Protein AF-A0A286G1Q5-F1 (afdb_monomer_lite)

pLDDT: mean 71.86, std 11.59, range [39.34, 90.75]

Secondary structure (DSSP, 8-state):
-HHHHHHHHHHHHHHHTEEEEEE-TT--SSTTS--PSPEEEEEE--TT--SEEEHHHHHHHHTS---HHHHHHHHHHHHHHS-EEEEEE--HHHHHHHTTS--

Foldseek 3Di:
DVVVVVVVVVVVVQLVQKAKEWQQQLLDCDPPDPSDHTKIFTKGDAPPDDNQAYLQRVCCVPPVDRHSNSSNVSVVVRVVRIDGPDIDGDDPVSVCVRHPHDD

Radius of gyration: 15.42 Å; chains: 1; bounding box: 56×28×26 Å

Sequence (103 aa):
MTVVIVLALVVAVAVTQVGVFVVPAGAAVTASEPVGPGTVYIVTRGADMRFVDSADAICRRQFAQSDEGCRGLVRNWVMRETRVLAELPYSETLWRVAAGSGR

Organism: NCBI:txid414052

Structure (mmCIF, N/CA/C/O backbone):
data_AF-A0A286G1Q5-F1
#
_entry.id   AF-A0A286G1Q5-F1
#
loop_
_atom_site.group_PDB
_atom_site.id
_atom_site.type_symbol
_atom_site.label_atom_id
_atom_site.label_alt_id
_atom_site.label_comp_id
_atom_site.label_asym_id
_atom_site.label_entity_id
_atom_site.label_seq_id
_atom_site.pdbx_PDB_ins_code
_atom_site.Cartn_x
_atom_site.Cartn_y
_atom_site.Cartn_z
_atom_site.occupancy
_atom_site.B_iso_or_equiv
_atom_site.auth_seq_id
_atom_site.auth_comp_id
_atom_site.auth_asym_id
_atom_site.auth_atom_id
_atom_site.pdbx_PDB_model_num
ATOM 1 N N . MET A 1 1 ? -38.843 -2.779 3.341 1.00 67.69 1 MET A N 1
ATOM 2 C CA . MET A 1 1 ? -37.929 -3.581 2.491 1.00 67.69 1 MET A CA 1
ATOM 3 C C . MET A 1 1 ? -36.970 -2.716 1.682 1.00 67.69 1 MET A C 1
ATOM 5 O O . MET A 1 1 ? -35.774 -2.920 1.804 1.00 67.69 1 MET A O 1
ATOM 9 N N . THR A 1 2 ? -37.445 -1.725 0.924 1.00 84.44 2 THR A N 1
ATOM 10 C CA . THR A 1 2 ? -36.605 -0.833 0.095 1.00 84.44 2 THR A CA 1
ATOM 11 C C . THR A 1 2 ? -35.496 -0.112 0.865 1.00 84.44 2 THR A C 1
ATOM 13 O O . THR A 1 2 ? -34.355 -0.147 0.428 1.00 84.44 2 THR A O 1
ATOM 16 N N . VAL A 1 3 ? -35.781 0.454 2.042 1.00 89.06 3 VAL A N 1
ATOM 17 C CA . VAL A 1 3 ? -34.758 1.139 2.866 1.00 89.06 3 VAL A CA 1
ATOM 18 C C . VAL A 1 3 ? -33.624 0.196 3.288 1.00 89.06 3 VAL A C 1
ATOM 20 O O . VAL A 1 3 ? -32.459 0.566 3.218 1.00 89.06 3 VAL A O 1
ATOM 23 N N . VAL A 1 4 ? -33.953 -1.043 3.666 1.00 89.44 4 VAL A N 1
ATOM 24 C CA . VAL A 1 4 ? -32.959 -2.052 4.075 1.00 89.44 4 VAL A CA 1
ATOM 25 C C . VAL A 1 4 ? -32.094 -2.477 2.889 1.00 89.44 4 VAL A C 1
ATOM 27 O O . VAL A 1 4 ? -30.885 -2.612 3.034 1.00 89.44 4 VAL A O 1
ATOM 30 N N . ILE A 1 5 ? -32.695 -2.633 1.706 1.00 90.44 5 ILE A N 1
ATOM 31 C CA . ILE A 1 5 ? -31.976 -2.982 0.473 1.00 90.44 5 ILE A CA 1
ATOM 32 C C . ILE A 1 5 ? -31.025 -1.853 0.064 1.00 90.44 5 ILE A C 1
ATOM 34 O O . ILE A 1 5 ? -29.870 -2.117 -0.252 1.00 90.44 5 ILE A O 1
ATOM 38 N N . VAL A 1 6 ? -31.483 -0.598 0.119 1.00 90.75 6 VAL A N 1
ATOM 39 C CA . VAL A 1 6 ? -30.647 0.573 -0.186 1.00 90.75 6 VAL A CA 1
ATOM 40 C C . VAL A 1 6 ? -29.499 0.690 0.815 1.00 90.75 6 VAL A C 1
ATOM 42 O O . VAL A 1 6 ? -28.359 0.872 0.403 1.00 90.75 6 VAL A O 1
ATOM 45 N N . LEU A 1 7 ? -29.764 0.510 2.113 1.00 90.75 7 LEU A N 1
ATOM 46 C CA . LEU A 1 7 ? -28.724 0.533 3.142 1.00 90.75 7 LEU A CA 1
ATOM 47 C C . LEU A 1 7 ? -27.687 -0.579 2.923 1.00 90.75 7 LEU A C 1
ATOM 49 O O . LEU A 1 7 ? -26.489 -0.314 2.969 1.00 90.75 7 LEU A O 1
ATOM 53 N N . ALA A 1 8 ? -28.133 -1.802 2.630 1.00 86.75 8 ALA A N 1
ATOM 54 C CA . ALA A 1 8 ? -27.243 -2.924 2.344 1.00 86.75 8 ALA A CA 1
ATOM 55 C C . ALA A 1 8 ? -26.378 -2.673 1.098 1.00 86.75 8 ALA A C 1
ATOM 57 O O . ALA A 1 8 ? -25.187 -2.974 1.114 1.00 86.75 8 ALA A O 1
ATOM 58 N N . LEU A 1 9 ? -26.946 -2.072 0.047 1.00 86.44 9 LEU A N 1
ATOM 59 C CA . LEU A 1 9 ? -26.213 -1.675 -1.158 1.00 86.44 9 LEU A CA 1
ATOM 60 C C . LEU A 1 9 ? -25.162 -0.602 -0.869 1.00 86.44 9 LEU A C 1
ATOM 62 O O . LEU A 1 9 ? -24.025 -0.733 -1.312 1.00 86.44 9 LEU A O 1
ATOM 66 N N . VAL A 1 10 ? -25.510 0.428 -0.096 1.00 85.06 10 VAL A N 1
ATOM 67 C CA . VAL A 1 10 ? -24.567 1.489 0.291 1.00 85.06 10 VAL A CA 1
ATOM 68 C C . VAL A 1 10 ? -23.410 0.913 1.105 1.00 85.06 10 VAL A C 1
ATOM 70 O O . VAL A 1 10 ? -22.255 1.223 0.821 1.00 85.06 10 VAL A O 1
ATOM 73 N N . VAL A 1 11 ? -23.696 0.031 2.068 1.00 83.19 11 VAL A N 1
ATOM 74 C CA . VAL A 1 11 ? -22.658 -0.643 2.861 1.00 83.19 11 VAL A CA 1
ATOM 75 C C . VAL A 1 11 ? -21.795 -1.542 1.977 1.00 83.19 11 VAL A C 1
ATOM 77 O O . VAL A 1 11 ? -20.574 -1.483 2.074 1.00 83.19 11 VAL A O 1
ATOM 80 N N . ALA A 1 12 ? -22.389 -2.324 1.074 1.00 79.94 12 ALA A N 1
ATOM 81 C CA . ALA A 1 12 ? -21.637 -3.179 0.158 1.00 79.94 12 ALA A CA 1
ATOM 82 C C . ALA A 1 12 ? -20.678 -2.362 -0.723 1.00 79.94 12 ALA A C 1
ATOM 84 O O . ALA A 1 12 ? -19.499 -2.696 -0.823 1.00 79.94 12 ALA A O 1
ATOM 85 N N . VAL A 1 13 ? -21.149 -1.253 -1.299 1.00 77.62 13 VAL A N 1
ATOM 86 C CA . VAL A 1 13 ? -20.312 -0.357 -2.109 1.00 77.62 13 VAL A CA 1
ATOM 87 C C . VAL A 1 13 ? -19.211 0.277 -1.258 1.00 77.62 13 VAL A C 1
ATOM 89 O O . VAL A 1 13 ? -18.051 0.258 -1.666 1.00 77.62 13 VAL A O 1
ATOM 92 N N . ALA A 1 14 ? -19.524 0.757 -0.053 1.00 73.12 14 ALA A N 1
ATOM 93 C CA . ALA A 1 14 ? -18.528 1.326 0.853 1.00 73.12 14 ALA A CA 1
ATOM 94 C C . ALA A 1 14 ? -17.424 0.315 1.211 1.00 73.12 14 ALA A C 1
ATOM 96 O O . ALA A 1 14 ? -16.246 0.660 1.178 1.00 73.12 14 ALA A O 1
ATOM 97 N N . VAL A 1 15 ? -17.772 -0.952 1.465 1.00 73.06 15 VAL A N 1
ATOM 98 C CA . VAL A 1 15 ? -16.794 -2.012 1.772 1.00 73.06 15 VAL A CA 1
ATOM 99 C C . VAL A 1 15 ? -15.901 -2.330 0.565 1.00 73.06 15 VAL A C 1
ATOM 101 O O . VAL A 1 15 ? -14.721 -2.622 0.742 1.00 73.06 15 VAL A O 1
ATOM 104 N N . THR A 1 16 ? -16.405 -2.210 -0.670 1.00 72.50 16 THR A N 1
ATOM 105 C CA . THR A 1 16 ? -15.573 -2.402 -1.879 1.00 72.50 16 THR A CA 1
ATOM 106 C C . THR A 1 16 ? -14.580 -1.266 -2.145 1.00 72.50 16 THR A C 1
ATOM 108 O O . THR A 1 16 ? -13.620 -1.460 -2.898 1.00 72.50 16 THR A O 1
ATOM 111 N N . GLN A 1 17 ? -14.797 -0.103 -1.524 1.00 73.69 17 GLN A N 1
ATOM 112 C CA . GLN A 1 17 ? -13.958 1.090 -1.641 1.00 73.69 17 GLN A CA 1
ATOM 113 C C . GLN A 1 17 ? -12.900 1.194 -0.538 1.00 73.69 17 GLN A C 1
ATOM 115 O O . GLN A 1 17 ? -12.138 2.154 -0.534 1.00 73.69 17 GLN A O 1
ATOM 120 N N . VAL A 1 18 ? -12.823 0.243 0.393 1.00 77.69 18 VAL A N 1
ATOM 121 C CA . VAL A 1 18 ? -11.767 0.193 1.413 1.00 77.69 18 VAL A CA 1
ATOM 122 C C . VAL A 1 18 ? -10.732 -0.852 1.007 1.00 77.69 18 VAL A C 1
ATOM 124 O O . VAL A 1 18 ? -11.080 -1.917 0.501 1.00 77.69 18 VAL A O 1
ATOM 127 N N . GLY A 1 19 ? -9.456 -0.539 1.203 1.00 79.19 19 GLY A N 1
ATOM 128 C CA . GLY A 1 19 ? -8.336 -1.433 0.946 1.00 79.19 19 GLY A CA 1
ATOM 129 C C . GLY A 1 19 ? -7.299 -1.385 2.065 1.00 79.19 19 GLY A C 1
ATOM 130 O O . GLY A 1 19 ? -7.243 -0.452 2.866 1.00 79.19 19 GLY A O 1
ATOM 131 N N . VAL A 1 20 ? -6.468 -2.419 2.121 1.00 78.25 20 VAL A N 1
ATOM 132 C CA . VAL A 1 20 ? -5.334 -2.520 3.037 1.00 78.25 20 VAL A CA 1
ATOM 133 C C . VAL A 1 20 ? -4.060 -2.315 2.233 1.00 78.25 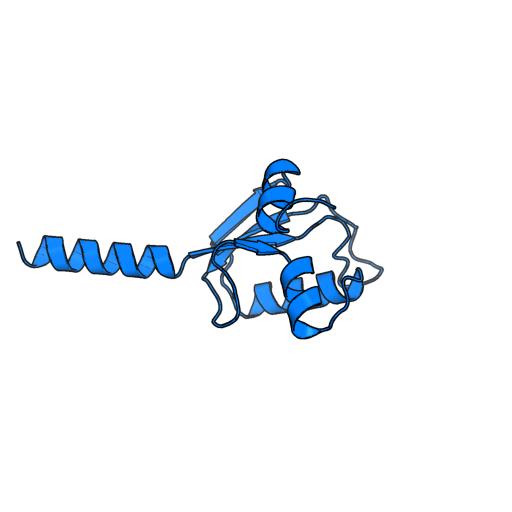20 VAL A C 1
ATOM 135 O O . VAL A 1 20 ? -3.747 -3.092 1.331 1.00 78.25 20 VAL A O 1
ATOM 138 N N . PHE A 1 21 ? -3.320 -1.270 2.569 1.00 78.94 21 PHE A N 1
ATOM 139 C CA . PHE A 1 21 ? -2.056 -0.928 1.950 1.00 78.94 21 PHE A CA 1
ATOM 140 C C . PHE A 1 21 ? -0.905 -1.158 2.925 1.00 78.94 21 PHE A C 1
ATOM 142 O O . PHE A 1 21 ? -0.827 -0.531 3.980 1.00 78.94 21 PHE A O 1
ATOM 149 N N . VAL A 1 22 ? 0.005 -2.066 2.582 1.00 75.44 22 VAL A N 1
ATOM 150 C CA . VAL A 1 22 ? 1.141 -2.400 3.444 1.00 75.44 22 VAL A CA 1
ATOM 151 C C . VAL A 1 22 ? 2.427 -1.783 2.916 1.00 75.44 22 VAL A C 1
ATOM 153 O O . VAL A 1 22 ? 2.867 -2.057 1.798 1.00 75.44 22 VAL A O 1
ATOM 156 N N . VAL A 1 23 ? 3.085 -1.003 3.766 1.00 72.81 23 VAL A N 1
ATOM 157 C CA . VAL A 1 23 ? 4.397 -0.424 3.489 1.00 72.81 23 VAL A CA 1
ATOM 158 C C . VAL A 1 23 ? 5.449 -1.174 4.311 1.00 72.81 23 VAL A C 1
ATOM 160 O O . VAL A 1 23 ? 5.407 -1.103 5.541 1.00 72.81 23 VAL A O 1
ATOM 163 N N . PRO A 1 24 ? 6.381 -1.912 3.677 1.00 65.25 24 PRO A N 1
ATOM 164 C CA . PRO A 1 24 ? 7.487 -2.544 4.389 1.00 65.25 24 PRO A CA 1
ATOM 165 C C . PRO A 1 24 ? 8.419 -1.511 5.031 1.00 65.25 24 PRO A C 1
ATOM 167 O O . PRO A 1 24 ? 8.522 -0.373 4.567 1.00 65.25 24 PRO A O 1
ATOM 170 N N . ALA A 1 25 ? 9.143 -1.938 6.069 1.00 60.69 25 ALA A N 1
ATOM 171 C CA . ALA A 1 25 ? 10.281 -1.180 6.583 1.00 60.69 25 ALA A CA 1
ATOM 172 C C . ALA A 1 25 ? 11.288 -0.928 5.440 1.00 60.69 25 ALA A C 1
ATOM 174 O O . ALA A 1 25 ? 11.504 -1.799 4.595 1.00 60.69 25 ALA A O 1
ATOM 175 N N . GLY A 1 26 ? 11.864 0.273 5.379 1.00 58.25 26 GLY A N 1
ATOM 176 C CA . GLY A 1 26 ? 12.782 0.675 4.297 1.00 58.25 26 GLY A CA 1
ATOM 177 C C . GLY A 1 26 ? 12.156 1.541 3.201 1.00 58.25 26 GLY A C 1
ATOM 178 O O . GLY A 1 26 ? 12.833 1.875 2.239 1.00 58.25 26 GLY A O 1
ATOM 179 N N . ALA A 1 27 ? 10.885 1.943 3.318 1.00 56.72 27 ALA A N 1
ATOM 180 C CA . ALA A 1 27 ? 10.280 2.942 2.429 1.00 56.72 27 ALA A CA 1
ATOM 181 C C . ALA A 1 27 ? 10.699 4.372 2.826 1.00 56.72 27 ALA A C 1
ATOM 183 O O . ALA A 1 27 ? 9.867 5.187 3.238 1.00 56.72 27 ALA A O 1
ATOM 184 N N . ALA A 1 28 ? 11.998 4.654 2.751 1.00 55.94 28 ALA A N 1
ATOM 185 C CA . ALA A 1 28 ? 12.534 5.993 2.938 1.00 55.94 28 ALA A CA 1
ATOM 186 C C . ALA A 1 28 ? 12.273 6.801 1.661 1.00 55.94 28 ALA A C 1
ATOM 188 O O . ALA A 1 28 ? 12.813 6.507 0.597 1.00 55.94 28 ALA A O 1
ATOM 189 N N . VAL A 1 29 ? 11.399 7.805 1.746 1.00 54.09 29 VAL A N 1
ATOM 190 C CA . VAL A 1 29 ? 11.138 8.719 0.623 1.00 54.09 29 VAL A CA 1
ATOM 191 C C . VAL A 1 29 ? 12.329 9.668 0.419 1.00 54.09 29 VAL A C 1
ATOM 193 O O . VAL A 1 29 ? 12.587 10.143 -0.685 1.00 54.09 29 VAL A O 1
ATOM 196 N N . THR A 1 30 ? 13.083 9.919 1.489 1.00 45.28 30 THR A N 1
ATOM 197 C CA . THR A 1 30 ? 14.279 10.756 1.523 1.00 45.28 30 THR A CA 1
ATOM 198 C C . THR A 1 30 ? 15.334 10.110 2.423 1.00 45.28 30 THR A C 1
ATOM 200 O O . THR A 1 30 ? 14.987 9.404 3.367 1.00 45.28 30 THR A O 1
ATOM 203 N N . ALA A 1 31 ? 16.625 10.378 2.187 1.00 48.66 31 ALA A N 1
ATOM 204 C CA . ALA A 1 31 ? 17.723 9.870 3.028 1.00 48.66 31 ALA A CA 1
ATOM 205 C C . ALA A 1 31 ? 17.648 10.329 4.505 1.00 48.66 31 ALA A C 1
ATOM 207 O O . ALA A 1 31 ? 18.393 9.838 5.349 1.00 48.66 31 ALA A O 1
ATOM 208 N N . SER A 1 32 ? 16.767 11.287 4.807 1.00 42.62 32 SER A N 1
ATOM 209 C CA . SER A 1 32 ? 16.543 11.895 6.120 1.00 42.62 32 SER A CA 1
ATOM 210 C C . SER A 1 32 ? 15.299 11.383 6.854 1.00 42.62 32 SER A C 1
ATOM 212 O O . SER A 1 32 ? 15.120 11.711 8.025 1.00 42.62 32 SER A O 1
ATOM 214 N N . GLU A 1 33 ? 14.429 10.605 6.203 1.00 46.66 33 GLU A N 1
ATOM 215 C CA . GLU A 1 33 ? 13.318 9.958 6.900 1.00 46.66 33 GLU A CA 1
ATOM 216 C C . GLU A 1 33 ? 13.827 8.697 7.600 1.00 46.66 33 GLU A C 1
ATOM 218 O O . GLU A 1 33 ? 14.419 7.834 6.945 1.00 46.66 33 GLU A O 1
ATOM 223 N N . PRO 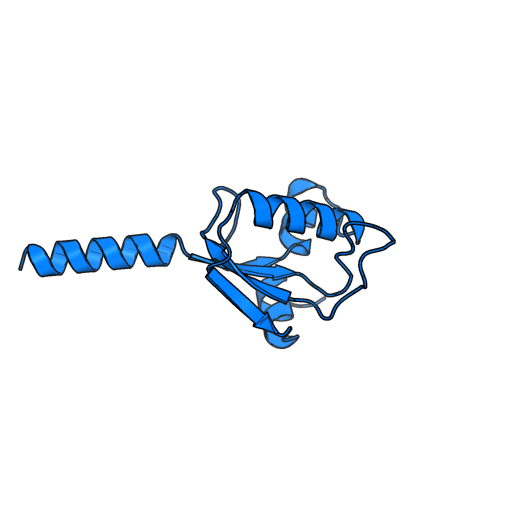A 1 34 ? 13.620 8.562 8.923 1.00 42.44 34 PRO A N 1
ATOM 224 C CA . PRO A 1 34 ? 14.031 7.362 9.624 1.00 42.44 34 PRO A CA 1
ATOM 225 C C . PRO A 1 34 ? 13.330 6.166 8.988 1.00 42.44 34 PRO A C 1
ATOM 227 O O . PRO A 1 34 ? 12.116 6.183 8.766 1.00 42.44 34 PRO A O 1
ATOM 230 N N . VAL A 1 35 ? 14.113 5.128 8.701 1.00 53.44 35 VAL A N 1
ATOM 231 C CA . VAL A 1 35 ? 13.617 3.823 8.272 1.00 53.44 35 VAL A CA 1
ATOM 232 C C . VAL A 1 35 ? 12.792 3.250 9.423 1.00 53.44 35 VAL A C 1
ATOM 234 O O . VAL A 1 35 ? 13.303 2.587 10.320 1.00 53.44 35 VAL A O 1
ATOM 237 N N . GLY A 1 36 ? 11.515 3.620 9.456 1.00 53.62 36 GLY A N 1
ATOM 238 C CA . GLY A 1 36 ? 10.601 3.231 10.514 1.00 53.62 36 GLY A CA 1
ATOM 239 C C . GLY A 1 36 ? 10.249 1.746 10.432 1.00 53.62 36 GLY A C 1
ATOM 240 O O . GLY A 1 36 ? 10.411 1.124 9.373 1.00 53.62 36 GLY A O 1
ATOM 241 N N . PRO A 1 37 ? 9.720 1.166 11.526 1.00 58.53 37 PRO A N 1
ATOM 242 C CA . PRO A 1 37 ? 9.013 -0.103 11.424 1.00 58.53 37 PRO A CA 1
ATOM 243 C C . PRO A 1 37 ? 7.918 0.076 10.366 1.00 58.53 37 PRO A C 1
ATOM 245 O O . PRO A 1 37 ? 7.235 1.101 10.366 1.00 58.53 37 PRO A O 1
ATOM 248 N N . GLY A 1 38 ? 7.799 -0.866 9.425 1.00 64.44 38 GLY A N 1
ATOM 249 C CA . GLY A 1 38 ? 6.830 -0.762 8.330 1.00 64.44 38 GLY A CA 1
ATOM 250 C C . GLY A 1 38 ? 5.427 -0.418 8.843 1.00 64.44 38 GLY A C 1
ATOM 251 O O . GLY A 1 38 ? 5.091 -0.633 10.001 1.00 64.44 38 GLY A O 1
ATOM 252 N N . THR A 1 39 ? 4.563 0.144 8.019 1.00 70.38 39 THR A N 1
ATOM 253 C CA . THR A 1 39 ? 3.238 0.563 8.496 1.00 70.38 39 THR A CA 1
ATOM 254 C C . THR A 1 39 ? 2.168 -0.055 7.624 1.00 70.38 39 THR A C 1
ATOM 256 O O . THR A 1 39 ? 2.296 -0.110 6.398 1.00 70.38 39 THR A O 1
ATOM 259 N N . VAL A 1 40 ? 1.121 -0.564 8.268 1.00 76.62 40 VAL A N 1
ATOM 260 C CA . VAL A 1 40 ? -0.075 -1.037 7.581 1.00 76.62 40 VAL A CA 1
ATOM 261 C C . VAL A 1 40 ? -1.077 0.105 7.611 1.00 76.62 40 VAL A C 1
ATOM 263 O O . VAL A 1 40 ? -1.525 0.518 8.676 1.00 76.62 40 VAL A O 1
ATOM 266 N N . TYR A 1 41 ? -1.426 0.616 6.442 1.00 77.88 41 TYR A N 1
ATOM 267 C CA . TYR A 1 41 ? -2.421 1.662 6.284 1.00 77.88 41 TYR A CA 1
ATOM 268 C C . TYR A 1 41 ? -3.711 1.041 5.775 1.00 77.88 41 TYR A C 1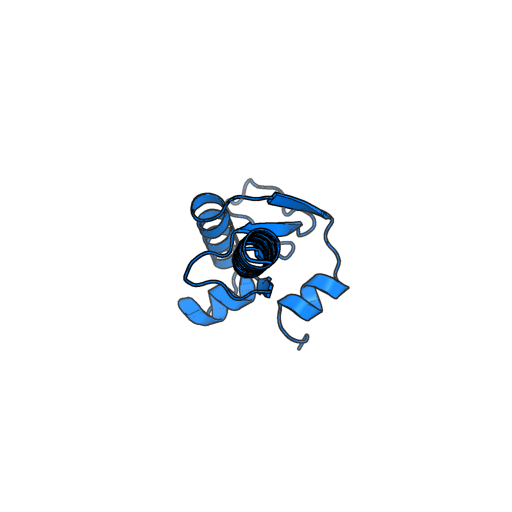
ATOM 270 O O . TYR A 1 41 ? -3.721 0.317 4.782 1.00 77.88 41 TYR A O 1
ATOM 278 N N . ILE A 1 42 ? -4.820 1.333 6.437 1.00 78.94 42 ILE A N 1
ATOM 279 C CA . ILE A 1 42 ? -6.137 1.103 5.855 1.00 78.94 42 ILE A CA 1
ATOM 280 C C . ILE A 1 42 ? -6.458 2.362 5.073 1.00 78.94 42 ILE A C 1
ATOM 282 O O . ILE A 1 42 ? -6.562 3.441 5.655 1.00 78.94 42 ILE A O 1
ATOM 286 N N . VAL A 1 43 ? -6.576 2.235 3.759 1.00 81.38 43 VAL A N 1
ATOM 287 C CA . VAL A 1 43 ? -6.790 3.364 2.858 1.00 81.38 43 VAL A CA 1
ATOM 288 C C . VAL A 1 43 ? -8.057 3.165 2.047 1.00 81.38 43 VAL A C 1
ATOM 290 O O . VAL A 1 43 ? -8.518 2.044 1.833 1.00 81.38 43 VAL A O 1
ATOM 293 N N . THR A 1 44 ? -8.641 4.253 1.564 1.00 79.62 44 THR A N 1
ATOM 294 C CA . THR A 1 44 ? -9.642 4.149 0.501 1.00 79.62 44 THR A CA 1
ATOM 295 C C . THR A 1 44 ? -8.978 3.600 -0.757 1.00 79.62 44 THR A C 1
ATOM 297 O O . THR A 1 44 ? -7.891 4.025 -1.130 1.00 79.62 44 THR A O 1
ATOM 300 N N . ARG A 1 45 ? -9.620 2.658 -1.432 1.00 72.62 45 ARG A N 1
ATOM 301 C CA . ARG A 1 45 ? -9.105 2.008 -2.628 1.00 72.62 45 ARG A CA 1
ATOM 302 C C . ARG A 1 45 ? -8.984 3.015 -3.774 1.00 72.62 45 ARG A C 1
ATOM 304 O O . ARG A 1 45 ? -9.996 3.491 -4.283 1.00 72.62 45 ARG A O 1
ATOM 311 N N . GLY A 1 46 ? -7.750 3.313 -4.183 1.00 69.44 46 GLY A N 1
ATOM 312 C CA . GLY A 1 46 ? -7.471 4.044 -5.422 1.00 69.44 46 GLY A CA 1
ATOM 313 C C . GLY A 1 46 ? -7.702 3.167 -6.658 1.00 69.44 46 GLY A C 1
ATOM 314 O O . GLY A 1 46 ? -7.670 1.938 -6.559 1.00 69.44 46 GLY A O 1
ATOM 315 N N . ALA A 1 47 ? -7.927 3.790 -7.820 1.00 59.03 47 ALA A N 1
ATOM 316 C CA . ALA A 1 47 ? -8.313 3.105 -9.061 1.00 59.03 47 ALA A CA 1
ATOM 317 C C . ALA A 1 47 ? -7.354 1.967 -9.474 1.00 59.03 47 ALA A C 1
ATOM 319 O O . ALA A 1 47 ? -7.812 0.922 -9.935 1.00 59.03 47 ALA A O 1
ATOM 320 N N . ASP A 1 48 ? -6.051 2.122 -9.217 1.00 68.38 48 ASP A N 1
ATOM 321 C CA . ASP A 1 48 ? -5.015 1.150 -9.598 1.00 68.38 48 ASP A CA 1
ATOM 322 C C . ASP A 1 48 ? -4.579 0.202 -8.461 1.00 68.38 48 ASP A C 1
ATOM 324 O O . ASP A 1 48 ? -3.596 -0.532 -8.596 1.00 68.38 48 ASP A O 1
ATOM 328 N N . MET A 1 49 ? -5.293 0.189 -7.327 1.00 73.25 49 MET A N 1
ATOM 329 C CA . MET A 1 49 ? -4.923 -0.603 -6.145 1.00 73.25 49 MET A CA 1
ATOM 330 C C . MET A 1 49 ? -5.781 -1.867 -5.985 1.00 73.25 49 MET A C 1
ATOM 332 O O . MET A 1 49 ? -7.012 -1.865 -6.143 1.00 73.25 49 MET A O 1
ATOM 336 N N . ARG A 1 50 ? -5.145 -2.984 -5.608 1.00 77.75 50 ARG A N 1
ATOM 337 C CA . ARG A 1 50 ? -5.870 -4.190 -5.164 1.00 77.75 50 ARG A CA 1
ATOM 338 C C . ARG A 1 50 ? -6.432 -4.006 -3.749 1.00 77.75 50 ARG A C 1
ATOM 340 O O . ARG A 1 50 ? -6.039 -3.098 -3.029 1.00 77.75 50 ARG A O 1
ATOM 347 N N . PHE A 1 51 ? -7.369 -4.878 -3.355 1.00 72.75 51 PHE A N 1
ATOM 348 C CA . PHE A 1 51 ? -7.983 -4.846 -2.015 1.00 72.75 51 PHE A CA 1
ATOM 349 C C . PHE A 1 51 ? -6.940 -4.985 -0.896 1.00 72.75 51 PHE A C 1
ATOM 351 O O . PHE A 1 51 ? -7.038 -4.313 0.122 1.00 72.75 51 PHE A O 1
ATOM 358 N N . VAL A 1 52 ? -5.922 -5.819 -1.116 1.00 74.69 52 VAL A N 1
ATOM 359 C CA . VAL A 1 52 ? -4.694 -5.838 -0.323 1.00 74.69 52 VAL A CA 1
ATOM 360 C C . VAL A 1 52 ? -3.543 -5.630 -1.295 1.00 74.69 52 VAL A C 1
ATOM 362 O O . VAL A 1 52 ? -3.375 -6.430 -2.218 1.00 74.69 52 VAL A O 1
ATOM 365 N N . ASP A 1 53 ? -2.782 -4.555 -1.123 1.00 75.88 53 ASP A N 1
ATOM 366 C CA . ASP A 1 53 ? -1.598 -4.283 -1.936 1.00 75.88 53 ASP A CA 1
ATOM 367 C C . ASP A 1 53 ? -0.442 -3.808 -1.058 1.00 75.88 53 ASP A C 1
ATOM 369 O O . ASP A 1 53 ? -0.638 -3.274 0.035 1.00 75.88 53 ASP A O 1
ATOM 373 N N . SER A 1 54 ? 0.781 -4.014 -1.532 1.00 76.81 54 SER A N 1
ATOM 374 C CA . SER A 1 54 ? 1.982 -3.500 -0.881 1.00 76.81 54 SER A CA 1
ATOM 375 C C . SER A 1 54 ? 2.747 -2.562 -1.803 1.00 76.81 54 SER A C 1
ATOM 377 O O . SER A 1 54 ? 2.622 -2.642 -3.028 1.00 76.81 54 SER A O 1
ATOM 379 N N . ALA A 1 55 ? 3.579 -1.696 -1.220 1.00 76.25 55 ALA A N 1
ATOM 380 C CA . ALA A 1 55 ? 4.449 -0.812 -1.999 1.00 76.25 55 ALA A CA 1
ATOM 381 C C . ALA A 1 55 ? 5.314 -1.611 -3.001 1.00 76.25 55 ALA A C 1
ATOM 383 O O . ALA A 1 55 ? 5.399 -1.248 -4.170 1.00 76.25 55 ALA A O 1
ATOM 384 N N . ASP A 1 56 ? 5.852 -2.762 -2.581 1.00 73.69 56 ASP A N 1
ATOM 385 C CA . ASP A 1 56 ? 6.606 -3.686 -3.443 1.00 73.69 56 ASP A CA 1
ATOM 386 C C . ASP A 1 56 ? 5.784 -4.259 -4.594 1.00 73.69 56 ASP A C 1
ATOM 388 O O . ASP A 1 56 ? 6.280 -4.438 -5.705 1.00 73.69 56 ASP A O 1
ATOM 392 N N . ALA A 1 57 ? 4.525 -4.606 -4.335 1.00 80.00 57 ALA A N 1
ATOM 393 C CA . ALA A 1 57 ? 3.666 -5.189 -5.351 1.00 80.00 57 ALA A CA 1
ATOM 394 C C . ALA A 1 57 ? 3.332 -4.174 -6.451 1.00 80.00 57 ALA A C 1
ATOM 396 O O . ALA A 1 57 ? 3.341 -4.537 -7.626 1.00 80.00 57 ALA A O 1
ATOM 397 N N . ILE A 1 58 ? 3.102 -2.911 -6.091 1.00 79.44 58 ILE A N 1
ATOM 398 C CA . ILE A 1 58 ? 2.891 -1.825 -7.055 1.00 79.44 58 ILE A CA 1
ATOM 399 C C . ILE A 1 58 ? 4.194 -1.516 -7.799 1.00 79.44 58 ILE A C 1
ATOM 401 O O . ILE A 1 58 ? 4.187 -1.452 -9.027 1.00 79.44 58 ILE A O 1
ATOM 405 N N . CYS A 1 59 ? 5.316 -1.426 -7.084 1.00 80.00 59 CYS A N 1
ATOM 406 C CA . CYS A 1 59 ? 6.637 -1.205 -7.671 1.00 80.00 59 CYS A CA 1
ATOM 407 C C . CYS A 1 59 ? 7.007 -2.264 -8.717 1.00 80.00 59 CYS A C 1
ATOM 409 O O . CYS A 1 59 ? 7.381 -1.928 -9.841 1.00 80.00 59 CYS A O 1
ATOM 411 N N . ARG A 1 60 ? 6.784 -3.547 -8.409 1.00 82.38 60 ARG A N 1
ATOM 412 C CA . ARG A 1 60 ? 7.016 -4.644 -9.360 1.00 82.38 60 ARG A CA 1
ATOM 413 C C . ARG A 1 60 ? 6.096 -4.582 -10.579 1.00 82.38 60 ARG A C 1
ATOM 415 O O . ARG A 1 60 ? 6.530 -4.943 -11.666 1.00 82.38 60 ARG A O 1
ATOM 422 N N . ARG A 1 61 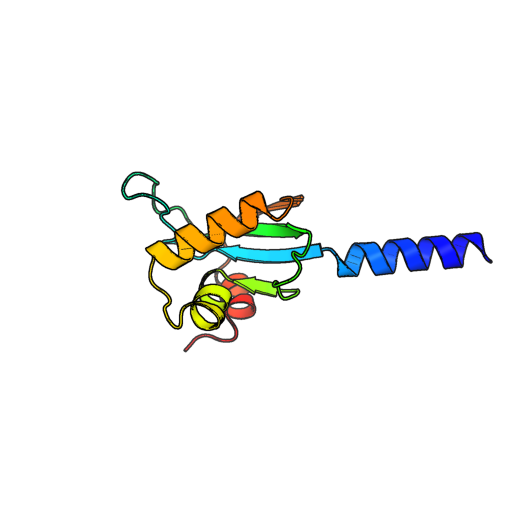? 4.840 -4.149 -10.418 1.00 81.12 61 ARG A N 1
ATOM 423 C CA . ARG A 1 61 ? 3.868 -4.071 -11.524 1.00 81.12 61 ARG A CA 1
ATOM 424 C C . ARG A 1 61 ? 4.093 -2.866 -12.436 1.00 81.12 61 ARG A C 1
ATOM 426 O O . ARG A 1 61 ? 3.913 -3.007 -13.638 1.00 81.12 61 ARG A O 1
ATOM 433 N N . GLN A 1 62 ? 4.438 -1.707 -11.877 1.00 81.94 62 GLN A N 1
ATOM 434 C CA . GLN A 1 62 ? 4.566 -0.461 -12.642 1.00 81.94 62 GLN A CA 1
ATOM 435 C C . GLN A 1 62 ? 5.996 -0.186 -13.114 1.00 81.94 62 GLN A C 1
ATOM 437 O O . GLN A 1 62 ? 6.185 0.290 -14.227 1.00 81.94 62 GLN A O 1
ATOM 442 N N . PHE A 1 63 ? 6.998 -0.496 -12.289 1.00 78.38 63 PHE A N 1
ATOM 443 C CA . PHE A 1 63 ? 8.385 -0.082 -12.521 1.00 78.38 63 PHE A CA 1
ATOM 444 C C . PHE A 1 63 ? 9.349 -1.258 -12.724 1.00 78.38 63 PHE A C 1
ATOM 446 O O . PHE A 1 63 ? 10.527 -1.025 -12.968 1.00 78.38 63 PHE A O 1
ATOM 453 N N . ALA A 1 64 ? 8.877 -2.511 -12.624 1.00 79.00 64 ALA A N 1
ATOM 454 C CA . ALA A 1 64 ? 9.705 -3.727 -12.672 1.00 79.00 64 ALA A CA 1
ATOM 455 C C . ALA A 1 64 ? 10.907 -3.707 -11.696 1.00 79.00 64 ALA A C 1
ATOM 457 O O . ALA A 1 64 ? 11.894 -4.414 -11.887 1.00 79.00 64 ALA A O 1
ATOM 458 N N . GLN A 1 65 ? 10.807 -2.900 -10.639 1.00 73.12 65 GLN A N 1
ATOM 459 C CA . GLN A 1 65 ? 11.825 -2.649 -9.619 1.00 73.12 65 GLN A CA 1
ATOM 460 C C . GLN A 1 65 ? 11.170 -2.768 -8.238 1.00 73.12 65 GLN A C 1
ATOM 462 O O . GLN A 1 65 ? 9.947 -2.698 -8.129 1.00 73.12 65 GLN A O 1
ATOM 467 N N . SER A 1 66 ? 11.946 -2.972 -7.174 1.00 69.69 66 SER A N 1
ATOM 468 C CA . SER A 1 66 ? 11.435 -3.026 -5.788 1.00 69.69 66 SER A CA 1
ATOM 469 C C . SER A 1 66 ? 12.348 -2.300 -4.801 1.00 69.69 66 SER A C 1
ATOM 471 O O . SER A 1 66 ? 12.399 -2.644 -3.621 1.00 69.69 66 SER A O 1
ATOM 473 N N . ASP A 1 67 ? 13.093 -1.316 -5.299 1.00 73.94 67 ASP A N 1
ATOM 474 C CA . ASP A 1 67 ? 14.082 -0.582 -4.517 1.00 73.94 67 ASP A CA 1
ATOM 475 C C . ASP A 1 67 ? 13.418 0.335 -3.478 1.00 73.94 67 ASP A C 1
ATOM 477 O O . ASP A 1 67 ? 12.258 0.742 -3.616 1.00 73.94 67 ASP A O 1
ATOM 481 N N . GLU A 1 68 ? 14.175 0.703 -2.444 1.00 72.12 68 GLU A N 1
ATOM 482 C CA . GLU A 1 68 ? 13.729 1.556 -1.329 1.00 72.12 68 GLU A CA 1
ATOM 483 C C . GLU A 1 68 ? 13.121 2.884 -1.810 1.00 72.12 68 GLU A C 1
ATOM 485 O O . GLU A 1 68 ? 12.070 3.307 -1.320 1.00 72.12 68 GLU A O 1
ATOM 490 N N . GLY A 1 69 ? 13.705 3.482 -2.854 1.00 72.38 69 GLY A N 1
ATOM 491 C CA . GLY A 1 69 ? 13.183 4.697 -3.484 1.00 72.38 69 GLY A CA 1
ATOM 492 C C . GLY A 1 69 ? 11.830 4.494 -4.173 1.00 72.38 69 GLY A C 1
ATOM 493 O O . GLY A 1 69 ? 10.944 5.340 -4.043 1.00 72.38 69 GLY A O 1
ATOM 494 N N . CYS A 1 70 ? 11.615 3.354 -4.844 1.00 77.19 70 CYS A N 1
ATOM 495 C CA . CYS A 1 70 ? 10.312 3.047 -5.438 1.00 77.19 70 CYS A CA 1
ATOM 496 C C . CYS A 1 70 ? 9.247 2.875 -4.348 1.00 77.19 70 CYS A C 1
ATOM 498 O O . CYS A 1 70 ? 8.150 3.425 -4.456 1.00 77.19 70 CYS A O 1
ATOM 500 N N . ARG A 1 71 ? 9.586 2.182 -3.252 1.00 78.19 71 ARG A N 1
ATOM 501 C CA . ARG A 1 71 ? 8.687 2.025 -2.098 1.00 78.19 71 ARG A CA 1
ATOM 502 C C . ARG A 1 71 ? 8.289 3.379 -1.509 1.00 78.19 71 ARG A C 1
ATOM 504 O O . ARG A 1 71 ? 7.115 3.579 -1.201 1.00 78.19 71 ARG A O 1
ATOM 511 N N . GLY A 1 72 ? 9.243 4.305 -1.383 1.00 75.94 72 GLY A N 1
ATOM 512 C CA . GLY A 1 72 ? 9.001 5.671 -0.914 1.00 75.94 72 GLY A CA 1
ATOM 513 C C . GLY A 1 72 ? 8.103 6.483 -1.855 1.00 75.94 72 GLY A C 1
ATOM 514 O O . GLY A 1 72 ? 7.147 7.118 -1.406 1.00 75.94 72 GLY A O 1
ATOM 515 N N . LEU A 1 73 ? 8.350 6.411 -3.166 1.00 80.00 73 LEU A N 1
ATOM 516 C CA . LEU A 1 73 ? 7.530 7.073 -4.188 1.00 80.00 73 LEU A CA 1
ATOM 517 C C . LEU A 1 73 ? 6.092 6.552 -4.199 1.00 80.00 73 LEU A C 1
ATOM 519 O O . LEU A 1 73 ? 5.153 7.346 -4.141 1.00 80.00 73 LEU A O 1
ATOM 523 N N . VAL A 1 74 ? 5.914 5.229 -4.218 1.00 82.56 74 VAL A N 1
ATOM 524 C CA . VAL A 1 74 ? 4.588 4.603 -4.194 1.00 82.56 74 VAL A CA 1
ATOM 525 C C . VAL A 1 74 ? 3.862 4.935 -2.899 1.00 82.56 74 VAL A C 1
ATOM 527 O O . VAL A 1 74 ? 2.690 5.291 -2.951 1.00 82.56 74 VAL A O 1
ATOM 530 N N . ARG A 1 75 ? 4.537 4.891 -1.742 1.00 79.00 75 ARG A N 1
ATOM 531 C CA . ARG A 1 75 ? 3.946 5.330 -0.470 1.00 79.00 75 ARG A CA 1
ATOM 532 C C . ARG A 1 75 ? 3.408 6.753 -0.595 1.00 79.00 75 ARG A C 1
ATOM 534 O O . ARG A 1 75 ? 2.243 6.979 -0.296 1.00 79.00 75 ARG A O 1
ATOM 541 N N . ASN A 1 76 ? 4.221 7.693 -1.072 1.00 81.50 76 ASN A N 1
ATOM 542 C CA . ASN A 1 76 ? 3.809 9.087 -1.229 1.00 81.50 76 ASN A CA 1
ATOM 543 C C . ASN A 1 76 ? 2.640 9.266 -2.196 1.00 81.50 76 ASN A C 1
ATOM 545 O O . ASN A 1 76 ? 1.753 10.078 -1.943 1.00 81.50 76 ASN A O 1
ATOM 549 N N . TRP A 1 77 ? 2.647 8.529 -3.302 1.00 82.19 77 TRP A N 1
ATOM 550 C CA . TRP A 1 77 ? 1.556 8.551 -4.264 1.00 82.19 77 TRP A CA 1
ATOM 551 C C . TRP A 1 77 ? 0.258 8.027 -3.638 1.00 82.19 77 TRP A C 1
ATOM 553 O O . TRP A 1 77 ? -0.756 8.719 -3.676 1.00 82.19 77 TRP A O 1
ATOM 563 N N . VAL A 1 78 ? 0.309 6.880 -2.952 1.00 79.31 78 VAL A N 1
ATOM 564 C CA . VAL A 1 78 ? -0.847 6.304 -2.250 1.00 79.31 78 VAL A CA 1
ATOM 565 C C . VAL A 1 78 ? -1.377 7.263 -1.184 1.00 79.31 78 VAL A C 1
ATOM 567 O O . VAL A 1 78 ? -2.581 7.485 -1.132 1.00 79.31 78 VAL A O 1
ATOM 570 N N . MET A 1 79 ? -0.513 7.896 -0.387 1.00 78.94 79 MET A N 1
ATOM 571 C CA . MET A 1 79 ? -0.938 8.855 0.645 1.00 78.94 79 MET A CA 1
ATOM 572 C C . MET A 1 79 ? -1.616 10.113 0.087 1.00 78.94 79 MET A C 1
ATOM 574 O O . MET A 1 79 ? -2.393 10.743 0.798 1.00 78.94 79 MET A O 1
ATOM 578 N N . ARG A 1 80 ? -1.311 10.511 -1.156 1.00 80.38 80 ARG A N 1
ATOM 579 C CA . ARG A 1 80 ? -1.968 11.652 -1.815 1.00 80.38 80 ARG A CA 1
ATOM 580 C C . ARG A 1 80 ? -3.272 11.254 -2.491 1.00 80.38 80 ARG A C 1
A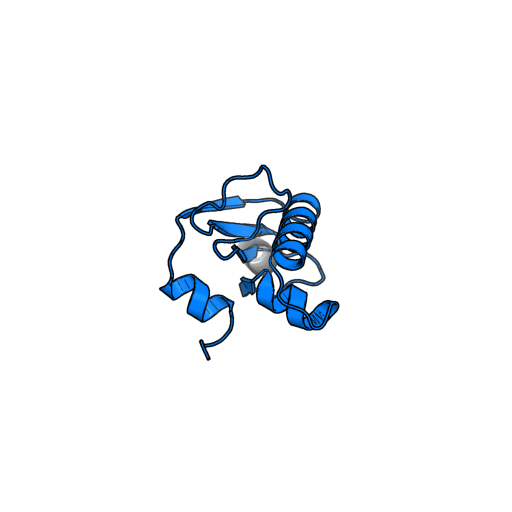TOM 582 O O . ARG A 1 80 ? -4.235 12.010 -2.428 1.00 80.38 80 ARG A O 1
ATOM 589 N N . GLU A 1 81 ? -3.285 10.095 -3.141 1.00 82.25 81 GLU A N 1
ATOM 590 C CA . GLU A 1 81 ? -4.423 9.628 -3.937 1.00 82.25 81 GLU A CA 1
ATOM 591 C C . GLU A 1 81 ? -5.527 9.013 -3.066 1.00 82.25 81 GLU A C 1
ATOM 593 O O . GLU A 1 81 ? -6.696 8.974 -3.447 1.00 82.25 81 GLU A O 1
ATOM 598 N N . THR A 1 82 ? -5.173 8.525 -1.875 1.00 78.25 82 THR A N 1
ATOM 599 C CA . THR A 1 82 ? -6.093 7.809 -0.988 1.00 78.25 82 THR A CA 1
ATOM 600 C C . THR A 1 82 ? -6.201 8.467 0.374 1.00 78.25 82 THR A C 1
ATOM 602 O O . THR A 1 82 ? -5.256 9.065 0.884 1.00 78.25 82 THR A O 1
ATOM 605 N N . ARG A 1 83 ? -7.374 8.339 1.000 1.00 81.06 83 ARG A N 1
ATOM 606 C CA . ARG A 1 83 ? -7.551 8.728 2.397 1.00 81.06 83 ARG A CA 1
ATOM 607 C C . ARG A 1 83 ? -7.134 7.585 3.303 1.00 81.06 83 ARG A C 1
ATOM 609 O O . ARG A 1 83 ? -7.697 6.494 3.214 1.00 81.06 83 ARG A O 1
ATOM 616 N N . VAL A 1 84 ? -6.210 7.871 4.215 1.00 78.75 84 VAL A N 1
ATOM 617 C CA . VAL A 1 84 ? -5.878 6.985 5.332 1.00 78.75 84 VAL A CA 1
ATOM 618 C C . VAL A 1 84 ? -7.040 7.000 6.321 1.00 78.75 84 VAL A C 1
ATOM 620 O O . VAL A 1 84 ? -7.398 8.038 6.872 1.00 78.75 84 VAL A O 1
ATOM 623 N N . LEU A 1 85 ? -7.658 5.839 6.502 1.00 78.06 85 LEU A N 1
ATOM 624 C CA . LEU A 1 85 ? -8.752 5.603 7.441 1.00 78.06 85 LEU A CA 1
ATOM 625 C C . LEU A 1 85 ? -8.209 5.198 8.814 1.00 78.06 85 LEU A C 1
ATOM 627 O O . LEU A 1 85 ? -8.755 5.605 9.835 1.00 78.06 85 LEU A O 1
ATOM 631 N N . ALA A 1 86 ? -7.144 4.392 8.833 1.00 76.81 86 ALA A N 1
ATOM 632 C CA . ALA A 1 86 ? -6.479 3.954 10.053 1.00 76.81 86 ALA A CA 1
ATOM 633 C C . ALA A 1 86 ? -5.020 3.568 9.786 1.00 76.81 86 ALA A C 1
ATOM 635 O O . ALA A 1 86 ? -4.687 3.053 8.716 1.00 76.81 86 ALA A O 1
ATOM 636 N N . GLU A 1 87 ? -4.174 3.764 10.793 1.00 75.44 87 GLU A N 1
ATOM 637 C CA . GLU A 1 87 ? -2.782 3.319 10.808 1.00 75.44 87 GLU A CA 1
ATOM 638 C C . GLU A 1 87 ? -2.639 2.192 11.829 1.00 75.44 87 GLU A C 1
ATOM 640 O O . GLU A 1 87 ? -3.040 2.333 12.986 1.00 75.44 87 GLU A O 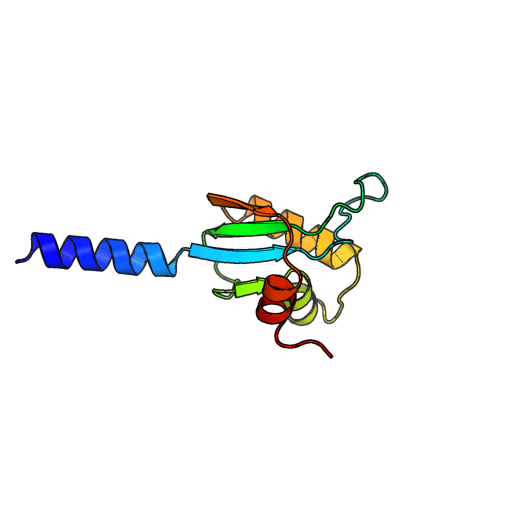1
ATOM 645 N N . LEU A 1 88 ? -2.098 1.055 11.397 1.00 71.62 88 LEU A N 1
ATOM 646 C CA . LEU A 1 88 ? -1.803 -0.081 12.258 1.00 71.62 88 LEU A CA 1
ATOM 647 C C . LEU A 1 88 ? -0.286 -0.300 12.340 1.00 71.62 88 LEU A C 1
ATOM 649 O O . LEU A 1 88 ? 0.423 -0.124 11.338 1.00 71.62 88 LEU A O 1
ATOM 653 N N . PRO A 1 89 ? 0.223 -0.725 13.514 1.00 68.62 89 PRO A N 1
ATOM 654 C CA . PRO A 1 89 ? 1.626 -1.082 13.662 1.00 68.62 89 PRO A CA 1
ATOM 655 C C . PRO A 1 89 ? 1.983 -2.244 12.732 1.00 68.62 89 PRO A C 1
ATOM 657 O O . PRO A 1 89 ? 1.145 -3.104 12.439 1.00 68.62 89 PRO A O 1
ATOM 660 N N . TYR A 1 90 ? 3.238 -2.269 12.274 1.00 65.88 90 TYR A N 1
ATOM 661 C CA . TYR A 1 90 ? 3.742 -3.329 11.409 1.00 65.88 90 TYR A CA 1
ATOM 662 C C . TYR A 1 90 ? 3.414 -4.712 11.967 1.00 65.88 90 TYR A C 1
ATOM 664 O O . TYR A 1 90 ? 3.679 -5.002 13.134 1.00 65.88 90 TYR A O 1
ATOM 672 N N . SER A 1 91 ? 2.942 -5.602 11.102 1.00 65.56 91 SER A N 1
ATOM 673 C CA . SER A 1 91 ? 2.899 -7.024 11.404 1.00 65.56 91 SER A CA 1
ATOM 674 C C . SER A 1 91 ? 3.484 -7.794 10.232 1.00 65.56 91 SER A C 1
ATOM 676 O O . SER A 1 91 ? 3.013 -7.690 9.098 1.00 65.56 91 SER A O 1
ATOM 678 N N . GLU A 1 92 ? 4.526 -8.572 10.505 1.00 64.62 92 GLU A N 1
ATOM 679 C CA . GLU A 1 92 ? 5.260 -9.335 9.495 1.00 64.62 92 GLU A CA 1
ATOM 680 C C . GLU A 1 92 ? 4.386 -10.412 8.829 1.00 64.62 92 GLU A C 1
ATOM 682 O O . GLU A 1 92 ? 4.536 -10.716 7.644 1.00 64.62 92 GLU A O 1
ATOM 687 N N . THR A 1 93 ? 3.395 -10.937 9.555 1.00 65.88 93 THR A N 1
ATOM 688 C CA . THR A 1 93 ? 2.399 -11.872 9.016 1.00 65.88 93 THR A CA 1
ATOM 689 C C . THR A 1 93 ? 1.468 -11.191 8.013 1.00 65.88 93 THR A C 1
ATOM 691 O O . THR A 1 93 ? 1.253 -11.735 6.929 1.00 65.88 93 THR A O 1
ATOM 694 N N . LEU A 1 94 ? 0.975 -9.984 8.317 1.00 61.59 94 LEU A N 1
ATOM 695 C CA . LEU A 1 94 ? 0.161 -9.188 7.388 1.00 61.59 94 LEU A CA 1
ATOM 696 C C . LEU A 1 94 ? 0.965 -8.750 6.163 1.00 61.59 94 LEU A C 1
ATOM 698 O O . LEU A 1 94 ? 0.449 -8.813 5.047 1.00 61.59 94 LEU A O 1
ATOM 702 N N . TRP A 1 95 ? 2.237 -8.379 6.341 1.00 62.75 95 TRP A N 1
ATOM 703 C CA . TRP A 1 95 ? 3.113 -8.047 5.218 1.00 62.75 95 TRP A CA 1
ATOM 704 C C . TRP A 1 95 ? 3.307 -9.230 4.273 1.00 62.75 95 TRP A C 1
ATOM 706 O O . TRP A 1 95 ? 3.153 -9.071 3.067 1.00 62.75 95 TRP A O 1
ATOM 716 N N . ARG A 1 96 ? 3.547 -10.440 4.787 1.00 65.88 96 ARG A N 1
ATOM 717 C CA . ARG A 1 96 ? 3.696 -11.639 3.947 1.00 65.88 96 ARG A CA 1
ATOM 718 C C . ARG A 1 96 ? 2.438 -11.995 3.154 1.00 65.88 96 ARG A C 1
ATOM 720 O O . ARG A 1 96 ? 2.548 -12.514 2.042 1.00 65.88 96 ARG A O 1
ATOM 727 N N . VAL A 1 97 ? 1.256 -11.755 3.721 1.00 67.81 97 VAL A N 1
ATOM 728 C CA . VAL A 1 97 ? -0.024 -11.966 3.026 1.00 67.81 97 VAL A CA 1
ATOM 729 C C . VAL A 1 97 ? -0.224 -10.895 1.952 1.00 67.81 97 VAL A C 1
ATOM 731 O O . VAL A 1 97 ? -0.583 -11.225 0.824 1.00 67.81 97 VAL A O 1
ATOM 734 N N . ALA A 1 98 ? 0.085 -9.634 2.263 1.00 60.97 98 ALA A N 1
ATOM 735 C CA . ALA A 1 98 ? -0.066 -8.507 1.344 1.00 60.97 98 ALA A CA 1
ATOM 736 C C . ALA A 1 98 ? 0.963 -8.484 0.202 1.00 60.97 98 ALA A C 1
ATOM 738 O O . ALA A 1 98 ? 0.622 -8.171 -0.935 1.00 60.97 98 ALA A O 1
ATOM 739 N N . ALA A 1 99 ? 2.215 -8.854 0.475 1.00 61.84 99 ALA A N 1
ATOM 740 C CA . ALA A 1 99 ? 3.279 -8.963 -0.521 1.00 61.84 99 ALA A CA 1
ATOM 741 C C . ALA A 1 99 ? 3.079 -10.155 -1.478 1.00 61.84 99 ALA A C 1
ATOM 743 O O . ALA A 1 99 ? 3.750 -10.229 -2.513 1.00 61.84 99 ALA A O 1
ATOM 744 N N . GLY A 1 100 ? 2.136 -11.050 -1.151 1.00 54.09 100 GLY A N 1
ATOM 745 C CA . GLY A 1 100 ? 1.836 -12.255 -1.907 1.00 54.09 100 GLY A CA 1
ATOM 746 C C . GLY A 1 100 ? 2.931 -13.297 -1.732 1.00 54.09 100 GLY A C 1
ATOM 747 O O . GLY A 1 100 ? 3.752 -13.461 -2.622 1.00 54.09 100 GLY A O 1
ATOM 748 N N . SER A 1 101 ? 2.924 -13.996 -0.591 1.00 44.84 101 SER A N 1
ATOM 749 C CA . SER A 1 101 ? 3.758 -15.169 -0.275 1.00 44.84 101 SER A CA 1
ATOM 750 C C . SER A 1 101 ? 5.267 -14.967 -0.465 1.00 44.84 101 SER A C 1
ATOM 752 O O . SER A 1 101 ? 5.782 -15.010 -1.577 1.00 44.84 101 SER A O 1
ATOM 754 N N . GLY A 1 102 ? 5.984 -14.821 0.652 1.00 52.53 102 GLY A N 1
ATOM 755 C CA . GLY A 1 102 ? 7.442 -14.733 0.671 1.00 52.53 102 GLY A CA 1
ATOM 756 C C . GLY A 1 102 ? 8.132 -15.834 -0.139 1.00 52.53 102 GLY A C 1
ATOM 757 O O . GLY A 1 102 ? 7.952 -17.022 0.135 1.00 52.53 102 GLY A O 1
ATOM 758 N N . ARG A 1 103 ? 8.929 -15.393 -1.108 1.00 39.34 103 ARG A N 1
ATOM 759 C CA . ARG A 1 103 ? 10.176 -15.994 -1.573 1.00 39.34 103 ARG A CA 1
ATOM 760 C C . ARG A 1 103 ? 11.086 -14.858 -2.008 1.00 39.34 103 ARG A C 1
ATOM 762 O O . ARG A 1 103 ? 10.553 -13.926 -2.651 1.00 39.34 103 ARG A O 1
#